Protein AF-A0A1E5W0R0-F1 (afdb_monomer_lite)

InterPro domains:
  IPR001563 Peptidase S10, serine carboxypeptidase [PF00450] (1-96)
  IPR029058 Alpha/Beta hydrolase fold [SSF53474] (1-99)
  IPR033124 Serine carboxypeptidases, histidine active site [PS00560] (66-83)

Sequence (133 aa):
MLPIYKELIGAGLKVCVFCGDTDTVVPVTSTRRSLAALGLPLKTSWYPWYMVPTEVGGWSMEYEGLTFVTVRGAGHAVPLHRPAQALVVFQQFLKGEPMAHEASSFAFATLDRLAHVENASVILLPSEKGPSY

Radius of gyration: 19.11 Å; chains: 1; bounding box: 55×44×38 Å

Secondary structure (DSSP, 8-state):
-HHHHHHHHHTT--EEEEEETT-SSS-HHHHHHHHHTT-PPEEEEEEEEEEETTEEEEEEEEETTEEEEEETT--SSHHHH-HHHHHHHHHHHHHTPPPPSS--HHHHHHHHHHHTTS-----------PPP-

Organism: NCBI:txid888268

Structure (mmCIF, N/CA/C/O backbone):
data_AF-A0A1E5W0R0-F1
#
_entry.id   AF-A0A1E5W0R0-F1
#
loop_
_atom_site.group_PDB
_atom_site.id
_atom_site.type_symbol
_atom_site.label_atom_id
_atom_site.label_alt_id
_atom_site.label_comp_id
_atom_site.label_asym_id
_atom_site.label_entity_id
_atom_site.label_seq_id
_atom_site.pdbx_PDB_ins_code
_atom_site.Cartn_x
_atom_site.Cartn_y
_atom_site.Cartn_z
_atom_site.occupancy
_atom_site.B_iso_or_equiv
_atom_site.auth_seq_id
_atom_site.auth_comp_id
_atom_site.auth_asym_id
_atom_site.auth_atom_id
_atom_site.pdbx_PDB_model_num
ATOM 1 N N . MET A 1 1 ? -18.001 -9.754 -0.622 1.00 83.38 1 MET A N 1
ATOM 2 C CA . MET A 1 1 ? -16.633 -9.346 -0.224 1.00 83.38 1 MET A CA 1
ATOM 3 C C . MET A 1 1 ? -16.605 -8.096 0.648 1.00 83.38 1 MET A C 1
ATOM 5 O O . MET A 1 1 ? -16.118 -8.204 1.759 1.00 83.38 1 MET A O 1
ATOM 9 N N . LEU A 1 2 ? -17.153 -6.943 0.233 1.00 94.06 2 LEU A N 1
ATOM 10 C CA . LEU A 1 2 ? -17.106 -5.708 1.047 1.00 94.06 2 LEU A CA 1
ATOM 11 C C . LEU A 1 2 ? -17.653 -5.831 2.493 1.00 94.06 2 LEU A C 1
ATOM 13 O O . LEU A 1 2 ? -17.040 -5.248 3.383 1.00 94.06 2 LEU A O 1
ATOM 17 N N . PRO A 1 3 ? -18.731 -6.594 2.779 1.00 96.50 3 PRO A N 1
ATOM 18 C CA . PRO A 1 3 ? -19.184 -6.790 4.161 1.00 96.50 3 PRO A CA 1
ATOM 19 C C . PRO A 1 3 ? -18.133 -7.445 5.068 1.00 96.50 3 PRO A C 1
ATOM 21 O O . PRO A 1 3 ? -17.992 -7.042 6.214 1.00 96.50 3 PRO A O 1
ATOM 24 N N . ILE A 1 4 ? -17.336 -8.377 4.532 1.00 97.69 4 ILE A N 1
ATOM 25 C CA . ILE A 1 4 ? -16.269 -9.061 5.278 1.00 97.69 4 ILE A CA 1
ATOM 26 C C . ILE A 1 4 ? -15.174 -8.062 5.663 1.00 97.69 4 ILE A C 1
ATOM 28 O O . ILE A 1 4 ? -14.701 -8.072 6.790 1.00 97.69 4 ILE A O 1
ATOM 32 N N . TYR A 1 5 ? -14.810 -7.134 4.770 1.00 97.06 5 TYR A N 1
ATOM 33 C CA . TYR A 1 5 ? -13.866 -6.064 5.113 1.00 97.06 5 TYR A CA 1
ATOM 34 C C . TYR A 1 5 ? -14.364 -5.224 6.292 1.00 97.06 5 TYR A C 1
ATOM 36 O O . TYR A 1 5 ? -13.580 -4.914 7.181 1.00 97.06 5 TYR A O 1
ATOM 44 N N . LYS A 1 6 ? -15.660 -4.885 6.329 1.00 95.88 6 LYS A N 1
ATOM 45 C CA . LYS A 1 6 ? -16.241 -4.128 7.448 1.00 95.88 6 LYS A CA 1
ATOM 46 C C . LYS A 1 6 ? -16.181 -4.907 8.761 1.00 95.88 6 LYS A C 1
ATOM 48 O O . LYS A 1 6 ? -15.882 -4.311 9.788 1.00 95.88 6 LYS A O 1
ATOM 53 N N . GLU A 1 7 ? -16.426 -6.213 8.721 1.00 97.31 7 GLU A N 1
ATOM 54 C CA . GLU A 1 7 ? -16.319 -7.088 9.892 1.00 97.31 7 GLU A CA 1
ATOM 55 C C . GLU A 1 7 ? -14.876 -7.168 10.411 1.00 97.31 7 GLU A C 1
ATOM 57 O O . GLU A 1 7 ? -14.639 -6.925 11.591 1.00 97.31 7 GLU A O 1
ATOM 62 N N . LEU A 1 8 ? -13.901 -7.418 9.529 1.00 97.31 8 LEU A N 1
ATOM 63 C CA . LEU A 1 8 ? -12.486 -7.514 9.907 1.00 97.31 8 LEU A CA 1
ATOM 64 C C . LEU A 1 8 ? -11.952 -6.187 10.468 1.00 97.31 8 LEU A C 1
ATOM 66 O O . LEU A 1 8 ? -11.263 -6.181 11.487 1.00 97.31 8 LEU A O 1
ATOM 70 N N . ILE A 1 9 ? -12.308 -5.063 9.837 1.00 96.50 9 ILE A N 1
ATOM 71 C CA . ILE A 1 9 ? -11.948 -3.722 10.317 1.00 96.50 9 ILE A CA 1
ATOM 72 C C . ILE A 1 9 ? -12.626 -3.436 11.665 1.00 96.50 9 ILE A C 1
ATOM 74 O O . ILE A 1 9 ? -11.976 -2.944 12.584 1.00 96.50 9 ILE A O 1
ATOM 78 N N . GLY A 1 10 ? -13.908 -3.789 11.817 1.00 96.69 10 GLY A N 1
ATOM 79 C CA . GLY A 1 10 ? -14.650 -3.639 13.073 1.00 96.69 10 GLY A CA 1
ATOM 80 C C . GLY A 1 10 ? -14.096 -4.493 14.218 1.00 96.69 10 GLY A C 1
ATOM 81 O O . GLY A 1 10 ? -14.160 -4.079 15.372 1.00 96.69 10 GLY A O 1
ATOM 82 N N . ALA A 1 11 ? -13.488 -5.639 13.904 1.00 97.50 11 ALA A N 1
ATOM 83 C CA . ALA A 1 11 ? -12.771 -6.485 14.858 1.00 97.50 11 ALA A CA 1
ATOM 84 C C . ALA A 1 11 ? -11.366 -5.955 15.221 1.00 97.50 11 ALA A C 1
ATOM 86 O O . ALA A 1 11 ? -10.656 -6.589 16.001 1.00 97.50 11 ALA A O 1
ATOM 87 N N . GLY A 1 12 ? -10.941 -4.818 14.659 1.00 95.56 12 GLY A N 1
ATOM 88 C CA . GLY A 1 12 ? -9.630 -4.219 14.916 1.00 95.56 12 GLY A CA 1
ATOM 89 C C . GLY A 1 12 ? -8.470 -4.915 14.197 1.00 95.56 12 GLY A C 1
ATOM 90 O O . GLY A 1 12 ? -7.311 -4.707 14.561 1.00 95.56 12 GLY A O 1
ATOM 91 N N . LEU A 1 13 ? -8.746 -5.745 13.184 1.00 96.38 13 LEU A N 1
ATOM 92 C CA . LEU A 1 13 ? -7.695 -6.381 12.393 1.00 96.38 13 LEU A CA 1
ATOM 93 C C . LEU A 1 13 ? -7.077 -5.379 11.417 1.00 96.38 13 LEU A C 1
ATOM 95 O O . LEU A 1 13 ? -7.770 -4.617 10.745 1.00 96.38 13 LEU A O 1
ATOM 99 N N . LYS A 1 14 ? -5.748 -5.429 11.293 1.00 94.38 14 LYS A N 1
ATOM 100 C CA . LYS A 1 14 ? -5.012 -4.622 10.316 1.00 94.38 14 LYS A CA 1
ATOM 101 C C . LYS A 1 14 ? -5.275 -5.147 8.908 1.00 94.38 14 LYS A C 1
ATOM 103 O O . LYS A 1 14 ? -4.886 -6.271 8.587 1.00 94.38 14 LYS A O 1
ATOM 108 N N . VAL A 1 15 ? -5.871 -4.317 8.055 1.00 97.19 15 VAL A N 1
ATOM 109 C CA . VAL A 1 15 ? -6.110 -4.641 6.644 1.00 97.19 15 VAL A CA 1
ATOM 110 C C . VAL A 1 15 ? -5.218 -3.781 5.752 1.00 97.19 15 VAL A C 1
ATOM 112 O O . VAL A 1 15 ? -5.282 -2.555 5.781 1.00 97.19 15 VAL A O 1
ATOM 115 N N . CYS A 1 16 ? -4.407 -4.434 4.922 1.00 97.31 16 CYS A N 1
ATOM 116 C CA . CYS A 1 16 ? -3.633 -3.785 3.869 1.00 97.31 16 CYS A CA 1
ATOM 117 C C . CYS A 1 16 ? -4.057 -4.347 2.514 1.00 97.31 16 CYS A C 1
ATOM 119 O O . CYS A 1 16 ? -4.085 -5.563 2.314 1.00 97.31 16 CYS A O 1
ATOM 121 N N . VAL A 1 17 ? -4.398 -3.456 1.589 1.00 97.88 17 VAL A N 1
ATOM 122 C CA . VAL A 1 17 ? -4.664 -3.795 0.192 1.00 97.88 17 VAL A CA 1
ATOM 123 C C . VAL A 1 17 ? -3.553 -3.177 -0.639 1.00 97.88 17 VAL A C 1
ATOM 125 O O . VAL A 1 17 ? -3.326 -1.973 -0.558 1.00 97.88 17 VAL A O 1
ATOM 128 N N . PHE A 1 18 ? -2.872 -3.978 -1.453 1.00 97.69 18 PHE A N 1
ATOM 129 C CA . PHE A 1 18 ? -1.847 -3.469 -2.356 1.00 97.69 18 PHE A CA 1
ATOM 130 C C . PHE A 1 18 ? -2.036 -3.981 -3.782 1.00 97.69 18 PHE A C 1
ATOM 132 O O . PHE A 1 18 ? -2.596 -5.055 -3.993 1.00 97.69 18 PHE A O 1
ATOM 139 N N . CYS A 1 19 ? -1.591 -3.201 -4.766 1.00 97.56 19 CYS A N 1
ATOM 140 C CA . CYS A 1 19 ? -1.627 -3.594 -6.175 1.00 97.56 19 CYS A CA 1
ATOM 141 C C . CYS A 1 19 ? -0.474 -2.972 -6.970 1.00 97.56 19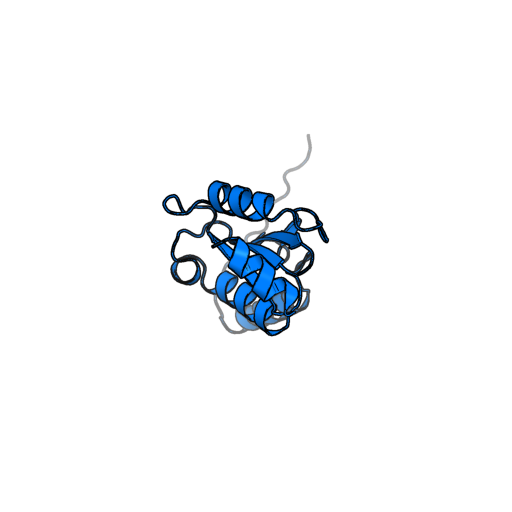 CYS A C 1
ATOM 143 O O . CYS A 1 19 ? 0.097 -1.950 -6.582 1.00 97.56 19 CYS A O 1
ATOM 145 N N . GLY A 1 20 ? -0.125 -3.612 -8.082 1.00 98.19 20 GLY A N 1
ATOM 146 C CA . GLY A 1 20 ? 0.796 -3.057 -9.063 1.00 98.19 20 GLY A CA 1
ATOM 147 C C . GLY A 1 20 ? 0.073 -2.102 -10.012 1.00 98.19 20 GLY A C 1
ATOM 148 O O . GLY A 1 20 ? -1.043 -2.389 -10.446 1.00 98.19 20 GLY A O 1
ATOM 149 N N . ASP A 1 21 ? 0.677 -0.955 -10.321 1.00 97.31 21 ASP A N 1
ATOM 150 C CA . ASP A 1 21 ? 0.042 0.079 -11.149 1.00 97.31 21 ASP A CA 1
ATOM 151 C C . ASP A 1 21 ? 0.038 -0.202 -12.661 1.00 97.31 21 ASP A C 1
ATOM 153 O O . ASP A 1 21 ? -0.711 0.451 -13.390 1.00 97.31 21 ASP A O 1
ATOM 157 N N . THR A 1 22 ? 0.801 -1.193 -13.127 1.00 97.75 22 THR A N 1
ATOM 158 C CA . THR A 1 22 ? 0.796 -1.650 -14.526 1.00 97.75 22 THR A CA 1
ATOM 159 C C . THR A 1 22 ? -0.016 -2.929 -14.736 1.00 97.75 22 THR A C 1
ATOM 161 O O . THR A 1 22 ? -0.040 -3.467 -15.844 1.00 97.75 22 THR A O 1
ATOM 164 N N . ASP A 1 23 ? -0.702 -3.426 -13.699 1.00 97.38 23 ASP A N 1
ATOM 165 C CA . ASP A 1 23 ? -1.635 -4.542 -13.843 1.00 97.38 23 ASP A CA 1
ATOM 166 C C . ASP A 1 23 ? -2.895 -4.122 -14.612 1.00 97.38 23 ASP A C 1
ATOM 168 O O . ASP A 1 23 ? -3.548 -3.128 -14.292 1.00 97.38 23 ASP A O 1
ATOM 172 N N . THR A 1 24 ? -3.260 -4.922 -15.609 1.00 96.38 24 THR A N 1
ATOM 173 C CA . THR A 1 24 ? -4.463 -4.734 -16.428 1.00 96.38 24 THR A CA 1
ATOM 174 C C . THR A 1 24 ? -5.575 -5.723 -16.089 1.00 96.38 24 THR A C 1
ATOM 176 O O . THR A 1 24 ? -6.723 -5.475 -16.456 1.00 96.38 24 THR A O 1
ATOM 179 N N . VAL A 1 25 ? -5.275 -6.811 -15.368 1.00 97.75 25 VAL A N 1
ATOM 180 C CA . VAL A 1 25 ? -6.266 -7.828 -14.981 1.00 97.75 25 VAL A CA 1
ATOM 181 C C . VAL A 1 25 ? -7.078 -7.343 -13.782 1.00 97.75 25 VAL A C 1
ATOM 183 O O . VAL A 1 25 ? -8.308 -7.390 -13.813 1.00 97.75 25 VAL A O 1
ATOM 186 N N . VAL A 1 26 ? -6.404 -6.836 -12.743 1.00 96.94 26 VAL A N 1
ATOM 187 C CA . VAL A 1 26 ? -7.036 -6.226 -11.562 1.00 96.94 26 VAL A CA 1
ATOM 188 C C . VAL A 1 26 ? -6.429 -4.835 -11.320 1.00 96.94 26 VAL A C 1
ATOM 190 O O . VAL A 1 26 ? -5.615 -4.644 -10.415 1.00 96.94 26 VAL A O 1
ATOM 193 N N . PRO A 1 27 ? -6.799 -3.834 -12.139 1.00 97.25 27 PRO A N 1
ATOM 194 C CA . PRO A 1 27 ? -6.139 -2.535 -12.134 1.00 97.25 27 PRO A CA 1
ATOM 195 C C . PRO A 1 27 ? -6.411 -1.715 -10.864 1.00 97.25 27 PRO A C 1
ATOM 197 O O . PRO A 1 27 ? -7.426 -1.858 -10.171 1.00 97.25 27 PRO A O 1
ATOM 200 N N . VAL A 1 28 ? -5.535 -0.736 -10.616 1.00 97.56 28 VAL A N 1
ATOM 201 C CA . VAL A 1 28 ? -5.647 0.242 -9.513 1.00 97.56 28 VAL A CA 1
ATOM 202 C C . VAL A 1 28 ? -7.028 0.901 -9.474 1.00 97.56 28 VAL A C 1
ATOM 204 O O . VAL A 1 28 ? -7.595 1.114 -8.402 1.00 97.56 28 VAL A O 1
ATOM 207 N N . THR A 1 29 ? -7.598 1.219 -10.636 1.00 97.12 29 THR A N 1
ATOM 208 C CA . THR A 1 29 ? -8.897 1.893 -10.757 1.00 97.12 29 THR A CA 1
ATOM 209 C C . THR A 1 29 ? -10.046 1.056 -10.193 1.00 97.12 29 THR A C 1
ATOM 211 O O . THR A 1 29 ? -10.870 1.592 -9.446 1.00 97.12 29 THR A O 1
ATOM 214 N N . SER A 1 30 ? -10.089 -0.253 -10.476 1.00 97.19 30 SER A N 1
ATOM 215 C CA . SER A 1 30 ? -11.122 -1.145 -9.929 1.00 97.19 30 SER A CA 1
ATOM 216 C C . SER A 1 30 ? -10.991 -1.307 -8.418 1.00 97.19 30 SER A C 1
ATOM 218 O O . SER A 1 30 ? -11.996 -1.261 -7.699 1.00 97.19 30 SER A O 1
ATOM 220 N N . THR A 1 31 ? -9.759 -1.416 -7.921 1.00 97.00 31 THR A N 1
ATOM 221 C CA . THR A 1 31 ? -9.487 -1.539 -6.486 1.00 97.00 31 THR A CA 1
ATOM 222 C C . THR A 1 31 ? -9.888 -0.264 -5.750 1.00 97.00 31 THR A C 1
ATOM 224 O O . THR A 1 31 ? -10.657 -0.327 -4.792 1.00 97.00 31 THR A O 1
ATOM 227 N N . ARG A 1 32 ? -9.492 0.915 -6.251 1.00 96.56 32 ARG A N 1
ATOM 228 C CA . ARG A 1 32 ? -9.884 2.215 -5.675 1.00 96.56 32 ARG A CA 1
ATOM 229 C C . ARG A 1 32 ? -11.396 2.410 -5.642 1.00 96.56 32 ARG A C 1
ATOM 231 O O . ARG A 1 32 ? -11.916 2.884 -4.637 1.00 96.56 32 ARG A O 1
ATOM 238 N N . ARG A 1 33 ? -12.116 2.019 -6.701 1.00 97.25 33 ARG A N 1
ATOM 239 C CA . ARG A 1 33 ? -13.587 2.097 -6.728 1.00 97.25 33 ARG A CA 1
ATOM 240 C C . ARG A 1 33 ? -14.220 1.190 -5.671 1.00 97.25 33 ARG A C 1
ATOM 242 O O . ARG A 1 33 ? -15.167 1.599 -5.006 1.00 97.25 33 ARG A O 1
ATOM 249 N N . SER A 1 34 ? -13.681 -0.015 -5.500 1.00 97.38 34 SER A N 1
ATOM 250 C CA . SER A 1 34 ? -14.162 -0.980 -4.505 1.00 97.38 34 SER A CA 1
ATOM 251 C C . SER A 1 34 ? -13.921 -0.495 -3.075 1.00 97.38 34 SER A C 1
ATOM 253 O O . SER 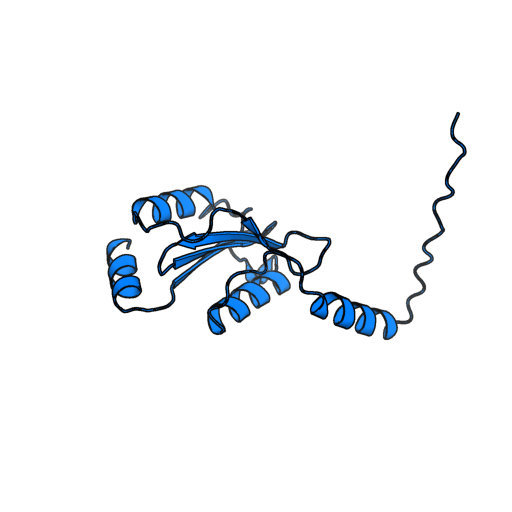A 1 34 ? -14.815 -0.591 -2.237 1.00 97.38 34 SER A O 1
ATOM 255 N N . LEU A 1 35 ? -12.746 0.084 -2.807 1.00 96.75 35 LEU A N 1
ATOM 256 C CA . LEU A 1 35 ? -12.413 0.666 -1.506 1.00 96.75 35 LEU A CA 1
ATOM 257 C C . LEU A 1 35 ? -13.243 1.918 -1.205 1.00 96.75 35 LEU A C 1
ATOM 259 O O . LEU A 1 35 ? -13.747 2.056 -0.095 1.00 96.75 35 LEU A O 1
ATOM 263 N N . ALA A 1 36 ? -13.475 2.786 -2.194 1.00 95.62 36 ALA A N 1
ATOM 264 C CA . ALA A 1 36 ? -14.343 3.952 -2.028 1.00 95.62 36 ALA A CA 1
ATOM 265 C C . ALA A 1 36 ? -15.779 3.554 -1.636 1.00 95.62 36 ALA A C 1
ATOM 267 O O . ALA A 1 36 ? -16.401 4.214 -0.806 1.00 95.62 36 ALA A O 1
ATOM 268 N N . ALA A 1 37 ? -16.286 2.437 -2.168 1.00 97.06 37 ALA A N 1
ATOM 269 C CA . ALA A 1 37 ? -17.608 1.913 -1.827 1.00 97.06 37 ALA A CA 1
ATOM 270 C C . ALA A 1 37 ? -17.724 1.388 -0.379 1.00 97.06 37 ALA A C 1
ATOM 272 O O . ALA A 1 37 ? -18.841 1.191 0.103 1.00 97.06 37 ALA A O 1
ATOM 273 N N . LEU A 1 38 ? -16.611 1.173 0.3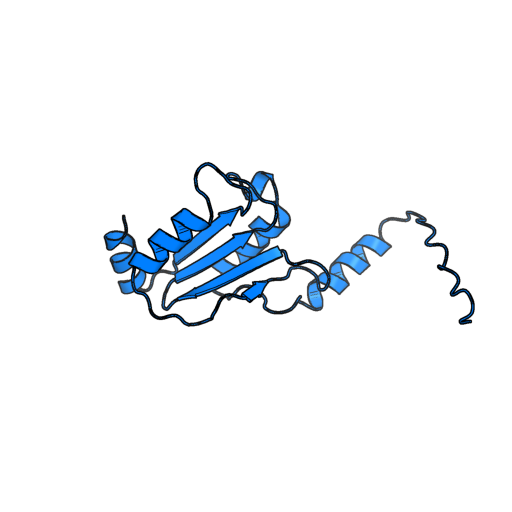39 1.00 95.81 38 LEU A N 1
ATOM 274 C CA . LEU A 1 38 ? -16.658 0.842 1.770 1.00 95.81 38 LEU A CA 1
ATOM 275 C C . LEU A 1 38 ? -17.136 2.025 2.621 1.00 95.81 38 LEU A C 1
ATOM 277 O O . LEU A 1 38 ? -17.719 1.787 3.681 1.00 95.81 38 LEU A O 1
ATOM 281 N N . GLY A 1 39 ? -16.927 3.261 2.150 1.00 95.62 39 GLY A N 1
ATOM 282 C CA . GLY A 1 39 ? -17.305 4.482 2.864 1.00 95.62 39 GLY A CA 1
ATOM 283 C C . GLY A 1 39 ? -16.492 4.722 4.138 1.00 95.62 39 GLY A C 1
ATOM 284 O O . GLY A 1 39 ? -17.019 5.291 5.089 1.00 95.62 39 GLY A O 1
ATOM 285 N N . LEU A 1 40 ? -15.243 4.245 4.187 1.00 96.31 40 LEU A N 1
ATOM 286 C CA . LEU A 1 40 ? -14.367 4.455 5.341 1.00 96.31 40 LEU A CA 1
ATOM 287 C C . LEU A 1 40 ? -13.916 5.926 5.413 1.00 96.31 40 LEU A C 1
ATOM 289 O O . LEU A 1 40 ? -13.614 6.511 4.366 1.00 96.31 40 LEU A O 1
ATOM 293 N N . PRO A 1 41 ? -13.821 6.522 6.616 1.00 97.00 41 PRO A N 1
ATOM 294 C CA . PRO A 1 41 ? -13.236 7.845 6.786 1.00 97.00 41 PRO A CA 1
ATOM 295 C C . PRO A 1 41 ? -11.785 7.871 6.301 1.00 97.00 41 PRO A C 1
ATOM 297 O O . PRO A 1 41 ? -11.009 6.954 6.575 1.00 97.00 41 PRO A O 1
ATOM 300 N N . LEU A 1 42 ? -11.426 8.922 5.566 1.00 96.81 42 LEU A N 1
ATOM 301 C CA . LEU A 1 42 ? -10.064 9.143 5.096 1.00 96.81 42 LEU A CA 1
ATOM 302 C C . LEU A 1 42 ? -9.210 9.679 6.251 1.00 96.81 42 LEU A C 1
ATOM 304 O O . LEU A 1 42 ? -9.536 10.723 6.812 1.00 96.81 42 LEU A O 1
ATOM 308 N N . LYS A 1 43 ? -8.113 8.987 6.560 1.00 96.69 43 LYS A N 1
ATOM 309 C CA . LYS A 1 43 ? -7.137 9.388 7.580 1.00 96.69 43 LYS A CA 1
ATOM 310 C C . LYS A 1 43 ? -5.980 10.174 6.963 1.00 96.69 43 LYS A C 1
ATOM 312 O O . LYS A 1 43 ? -5.671 11.271 7.417 1.00 96.69 43 LYS A O 1
ATOM 317 N N . THR A 1 44 ? -5.398 9.648 5.885 1.00 96.62 44 THR A N 1
ATOM 318 C CA . THR A 1 44 ? -4.300 10.291 5.148 1.00 96.62 44 THR A CA 1
ATOM 319 C C . THR A 1 44 ? -4.632 10.289 3.661 1.00 96.62 44 THR A C 1
ATOM 321 O O . THR A 1 44 ? -4.929 9.240 3.083 1.00 96.62 44 THR A O 1
ATOM 324 N N . SER A 1 45 ? -4.601 11.472 3.039 1.00 96.25 45 SER A N 1
ATOM 325 C CA . SER A 1 45 ? -4.862 11.646 1.605 1.00 96.25 45 SER A CA 1
ATOM 326 C C . SER A 1 45 ? -3.777 10.992 0.746 1.00 96.25 45 SER A C 1
ATOM 328 O O . SER A 1 45 ? -2.739 10.605 1.246 1.00 96.25 45 SER A O 1
ATOM 330 N N . TRP A 1 46 ? -4.023 10.835 -0.554 1.00 96.56 46 TRP A N 1
ATOM 331 C CA . TRP A 1 46 ? -3.100 10.178 -1.487 1.00 96.56 46 TRP A CA 1
ATOM 332 C C . TRP A 1 46 ? -1.701 10.818 -1.480 1.00 96.56 46 TRP A C 1
ATOM 334 O O . TRP A 1 46 ? -1.568 11.983 -1.859 1.00 96.56 46 TRP A O 1
ATOM 344 N N . TYR A 1 47 ? -0.665 10.058 -1.119 1.00 96.62 47 TYR A N 1
ATOM 345 C CA . TYR A 1 47 ? 0.719 10.543 -1.061 1.00 96.62 47 TYR A CA 1
ATOM 346 C C . TYR A 1 47 ? 1.704 9.583 -1.743 1.00 96.62 47 TYR A C 1
ATOM 348 O O . TYR A 1 47 ? 1.464 8.374 -1.764 1.00 96.62 47 TYR A O 1
ATOM 356 N N . PRO A 1 48 ? 2.809 10.089 -2.324 1.00 96.94 48 PRO A N 1
ATOM 357 C CA . PRO A 1 48 ? 3.893 9.241 -2.805 1.00 96.94 48 PRO A CA 1
ATOM 358 C C . PRO A 1 48 ? 4.702 8.691 -1.628 1.00 96.94 48 PRO A C 1
ATOM 360 O O . PRO A 1 48 ? 4.967 9.416 -0.671 1.00 96.94 48 PRO A O 1
ATOM 363 N N . TRP A 1 49 ? 5.133 7.436 -1.720 1.00 96.62 49 TRP A N 1
ATOM 364 C CA . TRP A 1 49 ? 6.042 6.839 -0.745 1.00 96.62 49 TRP A CA 1
ATOM 365 C C . TRP A 1 49 ? 7.389 6.483 -1.369 1.00 96.62 49 TRP A C 1
ATOM 367 O O . TRP A 1 49 ? 7.491 6.222 -2.573 1.00 96.62 49 TRP A O 1
ATOM 377 N N . TYR A 1 50 ? 8.424 6.451 -0.533 1.00 94.50 50 TYR A N 1
ATOM 378 C CA . TYR A 1 50 ? 9.813 6.349 -0.977 1.00 94.50 50 TYR A CA 1
ATOM 379 C C . TYR A 1 50 ? 10.564 5.227 -0.258 1.00 94.50 50 TYR A C 1
ATOM 381 O O . TYR A 1 50 ? 10.378 4.999 0.936 1.00 94.50 50 TYR A O 1
ATOM 389 N N . MET A 1 51 ? 11.449 4.543 -0.988 1.00 87.88 51 MET A N 1
ATOM 390 C CA . MET A 1 51 ? 12.491 3.687 -0.391 1.00 87.88 51 MET A CA 1
ATOM 391 C C . MET A 1 51 ? 13.820 4.432 -0.286 1.00 87.88 51 MET A C 1
ATOM 393 O O . MET A 1 51 ? 14.539 4.296 0.700 1.00 87.88 51 MET A O 1
ATOM 397 N N . VAL A 1 52 ? 14.124 5.222 -1.318 1.00 84.69 52 VAL A N 1
ATOM 398 C CA . VAL A 1 52 ? 15.317 6.060 -1.451 1.00 84.69 52 VAL A CA 1
ATOM 399 C C . VAL A 1 52 ? 14.894 7.475 -1.865 1.00 84.69 52 VAL A C 1
ATOM 401 O O . VAL A 1 52 ? 13.838 7.619 -2.484 1.00 84.69 52 VAL A O 1
ATOM 404 N N . PRO A 1 53 ? 15.676 8.527 -1.543 1.00 80.12 53 PRO A N 1
ATOM 405 C CA . PRO A 1 53 ? 15.245 9.924 -1.724 1.00 80.12 53 PRO A CA 1
ATOM 406 C C . PRO A 1 53 ? 14.899 10.307 -3.162 1.00 80.12 53 PRO A C 1
ATOM 408 O O . PRO A 1 53 ? 14.169 11.262 -3.399 1.00 80.12 53 PRO A O 1
ATOM 411 N N . THR A 1 54 ? 15.438 9.568 -4.123 1.00 83.44 54 THR A N 1
ATOM 412 C CA . THR A 1 54 ? 15.378 9.889 -5.546 1.00 83.44 54 THR A CA 1
ATOM 413 C C . THR A 1 54 ? 14.292 9.127 -6.302 1.00 83.44 54 THR A C 1
ATOM 415 O O . THR A 1 54 ? 14.004 9.484 -7.444 1.00 83.44 54 THR A O 1
ATOM 418 N N . GLU A 1 55 ? 13.668 8.101 -5.706 1.00 88.62 55 GLU A N 1
ATOM 419 C CA . GLU A 1 55 ? 12.716 7.234 -6.410 1.00 88.62 55 GLU A CA 1
ATOM 420 C C . GLU A 1 55 ? 11.420 7.013 -5.619 1.00 88.62 55 GLU A C 1
ATOM 422 O O . GLU A 1 55 ? 11.409 6.478 -4.508 1.00 88.62 55 GLU A O 1
ATOM 427 N N . VAL A 1 56 ? 10.302 7.376 -6.255 1.00 95.44 56 VAL A N 1
ATOM 428 C CA . VAL A 1 56 ? 8.947 7.058 -5.790 1.00 95.44 56 VAL A CA 1
ATOM 429 C C . VAL A 1 56 ? 8.704 5.558 -5.962 1.00 95.44 56 VAL A C 1
ATOM 431 O O . VAL A 1 56 ? 8.613 5.075 -7.094 1.00 95.44 56 VAL A O 1
ATOM 434 N N . GLY A 1 57 ? 8.542 4.837 -4.852 1.00 94.94 57 GLY A N 1
ATOM 435 C CA . GLY A 1 57 ? 8.200 3.410 -4.851 1.00 94.94 57 GLY A CA 1
ATOM 436 C C . GLY A 1 57 ? 6.741 3.146 -5.234 1.00 94.94 57 GLY A C 1
ATOM 437 O O . GLY A 1 57 ? 6.407 2.069 -5.731 1.00 94.94 57 GLY A O 1
ATOM 438 N N . GLY A 1 58 ? 5.880 4.147 -5.056 1.00 97.31 58 GLY A N 1
ATOM 439 C CA . GLY A 1 58 ? 4.478 4.149 -5.450 1.00 97.31 58 GLY A CA 1
ATOM 440 C C . GLY A 1 58 ? 3.689 5.178 -4.652 1.00 97.31 58 GLY A C 1
ATOM 441 O O . GLY A 1 58 ? 4.249 6.166 -4.181 1.00 97.31 58 GLY A O 1
ATOM 442 N N . TRP A 1 59 ? 2.392 4.940 -4.483 1.00 97.75 59 TRP A N 1
ATOM 443 C CA . TRP A 1 59 ? 1.511 5.816 -3.712 1.00 97.75 59 TRP A CA 1
ATOM 444 C C . TRP A 1 59 ? 0.739 5.055 -2.650 1.00 97.75 59 TRP A C 1
ATOM 446 O O . TRP A 1 59 ? 0.442 3.873 -2.819 1.00 97.75 59 TRP A O 1
ATOM 456 N N . SER A 1 60 ? 0.407 5.746 -1.570 1.00 98.00 60 SER A N 1
ATOM 457 C CA . SER A 1 60 ? -0.323 5.215 -0.430 1.00 98.00 60 SER A CA 1
ATOM 458 C C . SER A 1 60 ? -1.482 6.142 -0.066 1.00 98.00 60 SER A C 1
ATOM 460 O O . SER A 1 60 ? -1.461 7.344 -0.342 1.00 98.00 60 SER A O 1
ATOM 462 N N . MET A 1 61 ? -2.521 5.568 0.526 1.00 97.12 61 MET A N 1
ATOM 463 C CA . MET A 1 61 ? -3.636 6.278 1.142 1.00 97.12 61 MET A CA 1
ATOM 464 C C . MET A 1 61 ? -4.142 5.466 2.320 1.00 97.12 61 MET A C 1
ATOM 466 O O . MET A 1 61 ? -4.225 4.238 2.261 1.00 97.12 61 MET A O 1
ATOM 470 N N . GLU A 1 62 ? -4.509 6.166 3.384 1.00 97.50 62 GLU A N 1
ATOM 471 C CA . GLU A 1 62 ? -4.939 5.537 4.624 1.00 97.50 62 GLU A CA 1
ATOM 472 C C . GLU A 1 62 ? -6.367 5.941 4.940 1.00 97.50 62 GLU A C 1
ATOM 474 O O . GLU A 1 62 ? -6.721 7.121 4.959 1.00 97.50 62 GLU A O 1
ATOM 479 N N . TYR A 1 63 ? -7.172 4.931 5.220 1.00 97.25 63 TYR A N 1
ATOM 480 C CA . TYR A 1 63 ? -8.487 5.051 5.809 1.00 97.25 63 TYR A CA 1
ATOM 481 C C . TYR A 1 63 ? -8.422 4.603 7.268 1.00 97.25 63 TYR A C 1
ATOM 483 O O . TYR A 1 63 ? -7.482 3.919 7.684 1.00 97.25 63 TYR A O 1
ATOM 491 N N . GLU A 1 64 ? -9.450 4.923 8.042 1.00 95.75 64 GLU A N 1
ATOM 492 C CA . GLU A 1 64 ? -9.616 4.331 9.369 1.00 95.75 64 GLU A CA 1
ATOM 493 C C . GLU A 1 64 ? -9.745 2.799 9.254 1.00 95.75 64 GLU A C 1
ATOM 495 O O . GLU A 1 64 ? -10.720 2.276 8.711 1.00 95.75 64 GLU A O 1
ATOM 500 N N . GLY A 1 65 ? -8.718 2.081 9.726 1.00 94.94 65 GLY A N 1
ATOM 501 C CA . GLY A 1 65 ? -8.646 0.615 9.738 1.00 94.94 65 GLY A CA 1
ATOM 502 C C . GLY A 1 65 ? -8.177 -0.065 8.443 1.00 94.94 65 GLY A C 1
ATOM 503 O O . GLY A 1 65 ? -8.060 -1.292 8.422 1.00 94.94 65 GLY A O 1
ATOM 504 N 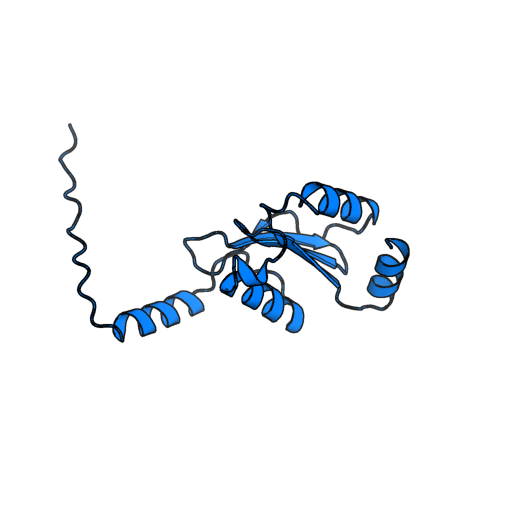N . LEU A 1 66 ? -7.875 0.683 7.374 1.00 97.38 66 LEU A N 1
ATOM 505 C CA . LEU A 1 66 ? -7.401 0.113 6.107 1.00 97.38 66 LEU A CA 1
ATOM 506 C C . LEU A 1 66 ? -6.339 0.988 5.439 1.00 97.38 66 LEU A C 1
ATOM 508 O O . LEU A 1 66 ? -6.555 2.175 5.206 1.00 97.38 66 LEU A O 1
ATOM 512 N N . THR A 1 67 ? -5.236 0.372 5.022 1.00 97.88 67 THR A N 1
ATOM 513 C CA . THR A 1 67 ? -4.202 1.026 4.207 1.00 97.88 67 THR A CA 1
ATOM 514 C C . THR A 1 67 ? -4.261 0.511 2.774 1.00 97.88 67 THR A C 1
ATOM 516 O O . THR A 1 67 ? -4.342 -0.697 2.540 1.00 97.88 67 THR A O 1
ATOM 519 N N . PHE A 1 68 ? -4.221 1.426 1.808 1.00 98.25 68 PHE A N 1
ATOM 520 C CA . PHE A 1 68 ? -4.145 1.107 0.389 1.00 98.25 68 PHE A CA 1
ATOM 521 C C . PHE A 1 68 ? -2.805 1.552 -0.189 1.00 98.25 68 PHE A C 1
ATOM 523 O O . PHE A 1 68 ? -2.452 2.724 -0.082 1.00 98.25 68 PHE A O 1
ATOM 530 N N . VAL A 1 69 ? -2.085 0.632 -0.833 1.00 98.44 69 VAL A N 1
ATOM 531 C CA . VAL A 1 69 ? -0.756 0.885 -1.402 1.00 98.44 69 VAL A CA 1
ATOM 532 C C . VAL A 1 69 ? -0.714 0.498 -2.879 1.00 98.44 69 VAL A C 1
ATOM 534 O O . VAL A 1 69 ? -1.222 -0.535 -3.306 1.00 98.44 69 VAL A O 1
ATOM 537 N N . THR A 1 70 ? -0.059 1.318 -3.682 1.00 98.38 70 THR A N 1
ATOM 538 C CA . THR A 1 70 ? 0.328 0.983 -5.053 1.00 98.38 70 THR A CA 1
ATOM 539 C C . THR A 1 70 ? 1.834 0.848 -5.135 1.00 98.38 70 THR A C 1
ATOM 541 O O . THR A 1 70 ? 2.562 1.557 -4.435 1.00 98.38 70 THR A O 1
ATOM 544 N N . VAL A 1 71 ? 2.293 -0.058 -5.993 1.00 98.25 71 VAL A N 1
ATOM 545 C CA . VAL A 1 71 ? 3.711 -0.228 -6.306 1.00 98.25 71 VAL A CA 1
ATOM 546 C C . VAL A 1 71 ? 3.943 0.193 -7.747 1.00 98.25 71 VAL A C 1
ATOM 548 O O . VAL A 1 71 ? 3.355 -0.378 -8.669 1.00 98.25 71 VAL A O 1
ATOM 551 N N . ARG A 1 72 ? 4.795 1.205 -7.921 1.00 97.69 72 ARG A N 1
ATOM 552 C CA . ARG A 1 72 ? 5.085 1.810 -9.216 1.00 97.69 72 ARG A CA 1
ATOM 553 C C . ARG A 1 72 ? 5.859 0.852 -10.114 1.00 97.69 72 ARG A C 1
ATOM 555 O O . ARG A 1 72 ? 6.900 0.323 -9.725 1.00 97.69 72 ARG A O 1
ATOM 562 N N . GLY A 1 73 ? 5.391 0.684 -11.344 1.00 96.69 73 GLY A N 1
ATOM 563 C CA . GLY A 1 73 ? 6.005 -0.170 -12.355 1.00 96.69 73 GLY A CA 1
ATOM 564 C C . GLY A 1 73 ? 5.908 -1.663 -12.041 1.00 96.69 73 GLY A C 1
ATOM 565 O O . GLY A 1 73 ? 6.796 -2.410 -12.454 1.00 96.69 73 GLY A O 1
ATOM 566 N N . ALA A 1 74 ? 4.892 -2.088 -11.287 1.00 97.88 74 ALA A N 1
ATOM 567 C CA . ALA A 1 74 ? 4.622 -3.495 -11.003 1.00 97.88 74 ALA A CA 1
ATOM 568 C C . ALA A 1 74 ? 3.315 -3.946 -11.668 1.00 97.88 74 ALA A C 1
ATOM 570 O O . ALA A 1 74 ? 2.318 -3.234 -11.611 1.00 97.88 74 ALA A O 1
ATOM 571 N N . GLY A 1 75 ? 3.312 -5.146 -12.254 1.00 97.06 75 GLY A N 1
ATOM 572 C CA . GLY A 1 75 ? 2.095 -5.804 -12.745 1.00 97.06 75 GLY A CA 1
ATOM 573 C C . GLY A 1 75 ? 1.383 -6.624 -11.660 1.00 97.06 75 GLY A C 1
ATOM 574 O O . GLY A 1 75 ? 1.633 -6.438 -10.470 1.00 97.06 75 GLY A O 1
ATOM 575 N N . HIS A 1 76 ? 0.555 -7.593 -12.073 1.00 97.12 76 HIS A N 1
ATOM 576 C CA . HIS A 1 76 ? -0.265 -8.422 -11.171 1.00 97.12 76 HIS A CA 1
ATOM 577 C C . HIS A 1 76 ? 0.557 -9.116 -10.069 1.00 97.12 76 HIS A C 1
ATOM 579 O O . HIS A 1 76 ? 0.244 -9.044 -8.882 1.00 97.12 76 HIS A O 1
ATOM 585 N N . ALA A 1 77 ? 1.674 -9.740 -10.453 1.00 97.25 77 ALA A N 1
ATOM 586 C CA . ALA A 1 77 ? 2.617 -10.355 -9.527 1.00 97.25 77 ALA A CA 1
ATOM 587 C C . ALA A 1 77 ? 3.633 -9.317 -9.016 1.00 97.25 77 ALA A C 1
ATOM 589 O O . ALA A 1 77 ? 4.772 -9.263 -9.479 1.00 97.25 77 ALA A O 1
ATOM 590 N N . VAL A 1 78 ? 3.226 -8.464 -8.072 1.00 97.94 78 VAL A N 1
ATOM 591 C CA . VAL A 1 78 ? 4.083 -7.385 -7.538 1.00 97.94 78 VAL A CA 1
ATOM 592 C C . VAL A 1 78 ? 5.447 -7.886 -7.025 1.00 97.94 78 VAL A C 1
ATOM 594 O O . VAL A 1 78 ? 6.453 -7.308 -7.440 1.00 97.94 78 VAL A O 1
ATOM 597 N N . PRO A 1 79 ? 5.546 -8.968 -6.218 1.00 97.69 79 PRO A N 1
ATOM 598 C CA . PRO A 1 79 ? 6.842 -9.455 -5.734 1.00 97.69 79 PRO A CA 1
ATOM 599 C C . PRO A 1 79 ? 7.770 -9.977 -6.838 1.00 97.69 79 PRO A C 1
ATOM 601 O O . PRO A 1 79 ? 8.978 -10.003 -6.639 1.00 97.69 79 PRO A O 1
ATOM 604 N N . LEU A 1 80 ? 7.225 -10.369 -7.997 1.00 97.75 80 LEU A N 1
ATOM 605 C CA . LEU A 1 80 ? 8.017 -10.791 -9.153 1.00 97.75 80 LEU A CA 1
ATOM 606 C C . LEU A 1 80 ? 8.628 -9.585 -9.878 1.00 97.75 80 LEU A C 1
ATOM 608 O O . LEU A 1 80 ? 9.802 -9.605 -10.227 1.00 97.75 80 LEU A O 1
ATOM 612 N N . HIS A 1 81 ? 7.837 -8.533 -10.104 1.00 96.62 81 HIS A N 1
ATOM 613 C CA . HIS A 1 81 ? 8.276 -7.366 -10.878 1.00 96.62 81 HIS A CA 1
ATOM 614 C C . HIS A 1 81 ? 9.092 -6.360 -10.056 1.00 96.62 81 HIS A C 1
ATOM 616 O O . HIS A 1 81 ? 9.987 -5.705 -10.584 1.00 96.62 81 HIS A O 1
ATOM 622 N N . ARG A 1 82 ? 8.755 -6.197 -8.772 1.00 97.06 82 ARG A N 1
ATOM 623 C CA . ARG A 1 82 ? 9.329 -5.193 -7.864 1.00 97.06 82 ARG A CA 1
ATOM 624 C C . ARG A 1 82 ? 9.595 -5.819 -6.482 1.00 97.06 82 ARG A C 1
ATOM 626 O O . ARG A 1 82 ? 8.921 -5.471 -5.510 1.00 97.06 82 ARG A O 1
ATOM 633 N N . PRO A 1 83 ? 10.548 -6.766 -6.369 1.00 97.19 83 PRO A N 1
ATOM 634 C CA . PRO A 1 83 ? 10.764 -7.546 -5.145 1.00 97.19 83 PRO A CA 1
ATOM 635 C C . PRO A 1 83 ? 11.165 -6.685 -3.941 1.00 97.19 83 PRO A C 1
ATOM 637 O O . PRO A 1 83 ? 10.666 -6.896 -2.836 1.00 97.19 83 PRO A O 1
ATOM 640 N N . ALA A 1 84 ? 12.020 -5.680 -4.147 1.00 95.75 84 ALA A N 1
ATOM 641 C CA . ALA A 1 84 ? 12.483 -4.800 -3.075 1.00 95.75 84 ALA A CA 1
ATOM 642 C C . ALA A 1 84 ? 11.336 -3.939 -2.511 1.00 95.75 84 ALA A C 1
ATOM 644 O O . ALA A 1 84 ? 11.150 -3.858 -1.298 1.00 95.75 84 ALA A O 1
ATOM 645 N N . GLN A 1 85 ? 10.511 -3.366 -3.391 1.00 96.06 85 GLN A N 1
ATOM 646 C CA . GLN A 1 85 ? 9.317 -2.602 -3.029 1.00 96.06 85 GLN A CA 1
ATOM 647 C C . GLN A 1 85 ? 8.288 -3.484 -2.311 1.00 96.06 85 GLN A C 1
ATOM 649 O O . GLN A 1 85 ? 7.738 -3.080 -1.287 1.00 96.06 85 GLN A O 1
ATOM 654 N N . ALA A 1 86 ? 8.054 -4.700 -2.814 1.00 97.38 86 ALA A N 1
ATOM 655 C CA . ALA A 1 86 ? 7.133 -5.651 -2.199 1.00 97.38 86 ALA A CA 1
ATOM 656 C C . ALA A 1 86 ? 7.557 -6.018 -0.768 1.00 97.38 86 ALA A C 1
ATOM 658 O O . ALA A 1 86 ? 6.714 -6.075 0.129 1.00 97.38 86 ALA A O 1
ATOM 659 N N . LEU A 1 87 ? 8.862 -6.210 -0.539 1.00 97.00 87 LEU A N 1
ATOM 660 C CA . LEU A 1 87 ? 9.400 -6.479 0.792 1.00 97.00 87 LEU A CA 1
ATOM 661 C C . LEU A 1 87 ? 9.162 -5.306 1.750 1.00 97.00 87 LEU A C 1
ATOM 663 O O . LEU A 1 87 ? 8.773 -5.538 2.892 1.00 97.00 87 LEU A O 1
ATOM 667 N N . VAL A 1 88 ? 9.336 -4.062 1.294 1.00 96.25 88 VAL A N 1
ATOM 668 C CA . VAL A 1 88 ? 9.051 -2.877 2.121 1.00 96.25 88 VAL A CA 1
ATOM 669 C C . VAL A 1 88 ? 7.573 -2.819 2.499 1.00 96.25 88 VAL A C 1
ATOM 671 O O . VAL A 1 88 ? 7.265 -2.664 3.678 1.00 96.25 88 VAL A O 1
ATOM 674 N N . VAL A 1 89 ? 6.658 -3.015 1.543 1.00 97.19 89 VAL A N 1
ATOM 675 C CA . VAL A 1 89 ? 5.211 -3.052 1.830 1.00 97.19 89 VAL A CA 1
ATOM 676 C C . VAL A 1 89 ? 4.886 -4.132 2.868 1.00 97.19 89 VAL A C 1
ATOM 678 O O . VAL A 1 89 ? 4.147 -3.877 3.820 1.00 97.19 89 VAL A O 1
ATOM 681 N N . PHE A 1 90 ? 5.478 -5.321 2.734 1.00 97.56 90 PHE A N 1
ATOM 682 C CA . PHE A 1 90 ? 5.286 -6.414 3.685 1.00 97.56 90 PHE A CA 1
ATOM 683 C C . PHE A 1 90 ? 5.826 -6.084 5.085 1.00 97.56 90 PHE A C 1
ATOM 685 O O . PHE A 1 90 ? 5.130 -6.285 6.081 1.00 97.56 90 PHE A O 1
ATOM 692 N N . GLN A 1 91 ? 7.037 -5.530 5.179 1.00 96.69 91 GLN A N 1
ATOM 693 C CA . GLN A 1 91 ? 7.636 -5.129 6.453 1.00 96.69 91 GLN A CA 1
ATOM 694 C C . GLN A 1 91 ? 6.811 -4.047 7.158 1.00 96.69 91 GLN A C 1
ATOM 696 O O . GLN A 1 91 ? 6.574 -4.161 8.361 1.00 96.69 91 GLN A O 1
ATOM 701 N N . GLN A 1 92 ? 6.342 -3.034 6.424 1.00 96.00 92 GLN A N 1
ATOM 702 C CA . GLN A 1 92 ? 5.515 -1.968 6.996 1.00 96.00 92 GLN A CA 1
ATOM 703 C C . GLN A 1 92 ? 4.164 -2.496 7.484 1.00 96.00 92 GLN A C 1
ATOM 705 O O . GLN A 1 92 ? 3.736 -2.182 8.596 1.00 96.00 92 GLN A O 1
ATOM 710 N N . PHE A 1 93 ? 3.540 -3.406 6.731 1.00 96.88 93 PHE A N 1
ATOM 711 C CA . PHE A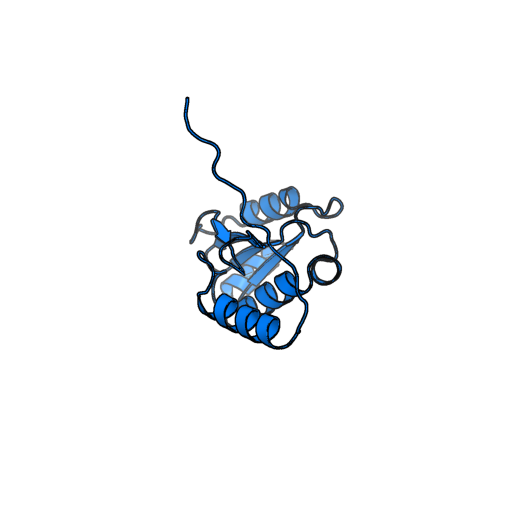 1 93 ? 2.319 -4.083 7.166 1.00 96.88 93 PHE A CA 1
ATOM 712 C C . PHE A 1 93 ? 2.505 -4.850 8.489 1.00 96.88 93 PHE A C 1
ATOM 714 O O . PHE A 1 93 ? 1.691 -4.712 9.415 1.00 96.88 93 PHE A O 1
ATOM 721 N N . LEU A 1 94 ? 3.592 -5.622 8.611 1.00 97.00 94 LEU A N 1
ATOM 722 C CA . LEU A 1 94 ? 3.897 -6.369 9.834 1.00 97.00 94 LEU A CA 1
ATOM 723 C C . LEU A 1 94 ? 4.067 -5.432 11.035 1.00 97.00 94 LEU A C 1
ATOM 725 O O . LEU A 1 94 ? 3.436 -5.661 12.072 1.00 97.00 94 LEU A O 1
ATOM 729 N N . LYS A 1 95 ? 4.822 -4.339 10.870 1.00 96.06 95 LYS A N 1
ATOM 730 C CA . LYS A 1 95 ? 4.998 -3.309 11.908 1.00 96.06 95 LYS A CA 1
ATOM 731 C C . LYS A 1 95 ? 3.710 -2.544 12.219 1.00 96.06 95 LYS A C 1
ATOM 733 O O . LYS A 1 95 ? 3.517 -2.110 13.346 1.00 96.06 95 LYS A O 1
ATOM 738 N N . GLY A 1 96 ? 2.787 -2.452 11.262 1.00 94.38 96 GLY A N 1
ATOM 739 C CA . GLY A 1 96 ? 1.604 -1.596 11.380 1.00 94.38 96 GLY A CA 1
ATOM 740 C C . GLY A 1 96 ? 1.946 -0.113 11.243 1.00 94.38 96 GLY A C 1
ATOM 741 O O . GLY A 1 96 ? 1.262 0.722 11.825 1.00 94.38 96 GLY A O 1
ATOM 742 N N . GLU A 1 97 ? 3.008 0.193 10.504 1.00 94.69 97 GLU A N 1
ATOM 743 C CA . GLU A 1 97 ? 3.472 1.552 10.236 1.00 94.69 97 GLU A CA 1
ATOM 744 C C . GLU A 1 97 ? 3.032 1.988 8.826 1.00 94.69 97 GLU A C 1
ATOM 746 O O . GLU A 1 97 ? 2.897 1.143 7.931 1.00 94.69 97 GLU A O 1
ATOM 751 N N . PRO A 1 98 ? 2.777 3.291 8.608 1.00 94.88 98 PRO A N 1
ATOM 752 C CA . PRO A 1 98 ? 2.457 3.814 7.287 1.00 94.88 98 PRO A CA 1
ATOM 753 C C . PRO A 1 98 ? 3.668 3.743 6.349 1.00 94.88 98 PRO A C 1
ATOM 755 O O . PRO A 1 98 ? 4.820 3.605 6.770 1.00 94.88 98 PRO A O 1
ATOM 758 N N . MET A 1 99 ? 3.412 3.871 5.048 1.00 96.44 99 MET A N 1
ATOM 759 C CA . MET A 1 99 ? 4.495 3.980 4.075 1.00 96.44 99 MET A CA 1
ATOM 760 C C . MET A 1 99 ? 5.251 5.299 4.286 1.00 96.44 99 MET A C 1
ATOM 762 O O . MET A 1 99 ? 4.668 6.317 4.647 1.00 96.44 99 MET A O 1
ATOM 766 N N . ALA A 1 100 ? 6.564 5.295 4.060 1.00 93.25 100 ALA A N 1
ATOM 767 C CA . ALA A 1 100 ? 7.391 6.459 4.354 1.00 93.25 100 ALA A CA 1
ATOM 768 C C . ALA A 1 100 ? 7.075 7.630 3.401 1.00 93.25 100 ALA A C 1
ATOM 770 O O . ALA A 1 100 ? 7.251 7.507 2.187 1.00 93.25 100 ALA A O 1
ATOM 771 N N . HIS A 1 101 ? 6.628 8.760 3.963 1.00 87.44 101 HIS A N 1
ATOM 772 C CA . HIS A 1 101 ? 6.355 10.013 3.237 1.00 87.44 101 HIS A CA 1
ATOM 773 C C . HIS A 1 101 ? 7.616 10.663 2.661 1.00 87.44 101 HIS A C 1
ATOM 775 O O . HIS A 1 101 ? 7.556 11.386 1.670 1.00 87.44 101 HIS A O 1
ATOM 781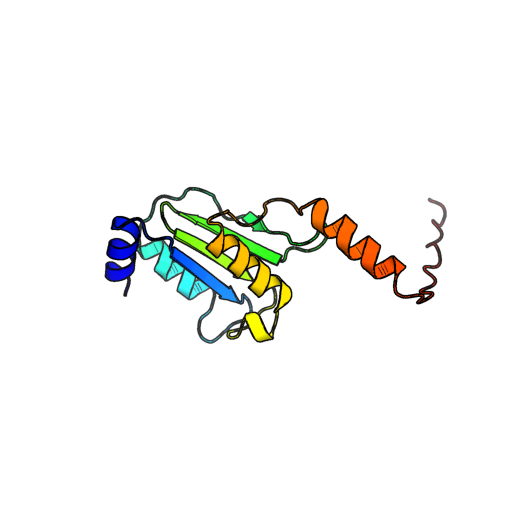 N N . GLU A 1 102 ? 8.755 10.381 3.279 1.00 78.50 102 GLU A N 1
ATOM 782 C CA . GLU A 1 102 ? 10.078 10.814 2.863 1.00 78.50 102 GLU A CA 1
ATOM 783 C C . GLU A 1 102 ? 10.998 9.602 2.917 1.00 78.50 102 GLU A C 1
ATOM 785 O O . GLU A 1 102 ? 10.782 8.667 3.694 1.00 78.50 102 GLU A O 1
ATOM 790 N N . ALA A 1 103 ? 12.030 9.590 2.084 1.00 63.28 103 ALA A N 1
ATOM 791 C CA . ALA A 1 103 ? 12.976 8.497 2.129 1.00 63.28 103 ALA A CA 1
ATOM 792 C C . ALA A 1 103 ? 13.736 8.495 3.454 1.00 63.28 103 ALA A C 1
ATOM 794 O O . ALA A 1 103 ? 14.278 9.512 3.886 1.00 63.28 103 ALA A O 1
ATOM 795 N N . SER A 1 104 ? 13.813 7.323 4.077 1.00 57.78 104 SER A N 1
ATOM 796 C CA . SER A 1 104 ? 14.612 7.160 5.282 1.00 57.78 104 SER A CA 1
ATOM 797 C C . SER A 1 104 ? 16.086 7.415 4.961 1.00 57.78 104 SER A C 1
ATOM 799 O O . SER A 1 104 ? 16.677 6.735 4.117 1.00 57.78 104 SER A O 1
ATOM 801 N N . SER A 1 105 ? 16.702 8.351 5.685 1.00 54.22 105 SER A N 1
ATOM 802 C CA . SER A 1 105 ? 18.149 8.617 5.654 1.00 54.22 105 SER A CA 1
ATOM 803 C C . SER A 1 105 ? 18.995 7.367 5.945 1.00 54.22 105 SER A C 1
ATOM 805 O O . SER A 1 105 ? 20.165 7.300 5.571 1.00 54.22 105 SER A O 1
ATOM 807 N N . PHE A 1 106 ? 18.391 6.342 6.555 1.00 49.50 106 PHE A N 1
ATOM 808 C CA . PHE A 1 106 ? 19.030 5.083 6.927 1.00 49.50 106 PHE A CA 1
ATOM 809 C C . PHE A 1 106 ? 19.322 4.159 5.729 1.00 49.50 106 PHE A C 1
ATOM 811 O O . PHE A 1 106 ? 20.331 3.451 5.717 1.00 49.50 106 PHE A O 1
ATOM 818 N N . ALA A 1 107 ? 18.482 4.174 4.685 1.00 48.47 107 ALA A N 1
ATOM 819 C CA . ALA A 1 107 ? 18.682 3.329 3.502 1.00 48.47 107 ALA A CA 1
ATOM 820 C C . ALA A 1 107 ? 19.858 3.819 2.639 1.00 48.47 107 ALA A C 1
ATOM 822 O O . ALA A 1 107 ? 20.616 3.009 2.105 1.00 48.47 107 ALA A O 1
ATOM 823 N N . PHE A 1 108 ? 20.057 5.140 2.575 1.00 46.00 108 PHE A N 1
ATOM 824 C CA . PHE A 1 108 ? 21.165 5.760 1.847 1.00 46.00 108 PHE A CA 1
ATOM 825 C C . PHE A 1 108 ? 22.526 5.322 2.409 1.00 46.00 108 PHE A C 1
ATOM 827 O O . PHE A 1 108 ? 23.376 4.856 1.659 1.00 46.00 108 PHE A O 1
ATOM 834 N N . ALA A 1 109 ? 22.689 5.339 3.736 1.00 45.59 109 ALA A N 1
ATOM 835 C CA . ALA A 1 109 ? 23.936 4.933 4.391 1.00 45.59 109 ALA A CA 1
ATOM 836 C C . ALA A 1 109 ? 24.282 3.445 4.191 1.00 45.59 109 ALA A C 1
ATOM 838 O O . ALA A 1 109 ? 25.452 3.070 4.211 1.00 45.59 109 ALA A O 1
ATOM 839 N N . THR A 1 110 ? 23.276 2.585 3.999 1.00 47.69 110 THR A N 1
ATOM 840 C CA . THR A 1 110 ? 23.494 1.140 3.821 1.00 47.69 110 THR A CA 1
ATOM 841 C C . THR A 1 110 ? 23.865 0.797 2.374 1.00 47.69 110 THR A C 1
ATOM 843 O O . THR A 1 110 ? 24.729 -0.050 2.155 1.00 47.69 110 THR A O 1
ATOM 846 N N . LEU A 1 111 ? 23.266 1.483 1.392 1.00 51.25 111 LEU A N 1
ATOM 847 C CA . LEU A 1 111 ? 23.626 1.349 -0.026 1.00 51.25 111 LEU A CA 1
ATOM 848 C C . LEU A 1 111 ? 25.011 1.932 -0.328 1.00 51.25 111 LEU A C 1
ATOM 850 O O . LEU A 1 111 ? 25.771 1.311 -1.064 1.00 51.25 111 LEU A O 1
ATOM 854 N N . ASP A 1 112 ? 25.374 3.050 0.301 1.00 50.72 112 ASP A N 1
ATOM 855 C CA . ASP A 1 112 ? 26.716 3.642 0.192 1.00 50.72 112 ASP A CA 1
ATOM 856 C C . ASP A 1 112 ? 27.795 2.690 0.749 1.00 50.72 112 ASP A C 1
ATOM 858 O O . ASP A 1 112 ? 28.870 2.504 0.178 1.00 50.72 112 ASP A O 1
ATOM 862 N N . ARG A 1 113 ? 27.463 1.952 1.819 1.00 46.38 113 ARG A N 1
ATOM 863 C CA . ARG A 1 113 ? 28.339 0.914 2.385 1.00 46.38 113 ARG A CA 1
ATOM 864 C C . ARG A 1 113 ? 28.522 -0.301 1.477 1.00 46.38 113 ARG A C 1
ATOM 866 O O . ARG A 1 113 ? 29.571 -0.930 1.547 1.00 46.38 113 ARG A O 1
ATOM 873 N N . LEU A 1 114 ? 27.526 -0.641 0.657 1.00 43.56 114 LEU A N 1
ATOM 874 C CA . LEU A 1 114 ? 27.627 -1.725 -0.326 1.00 43.56 114 LEU A CA 1
ATOM 875 C C . LEU A 1 114 ? 28.362 -1.267 -1.593 1.00 43.56 114 LEU A C 1
ATOM 877 O O . LEU A 1 114 ? 29.159 -2.030 -2.133 1.00 43.56 114 LEU A O 1
ATOM 881 N N . ALA A 1 115 ? 28.189 -0.007 -2.001 1.00 48.84 115 ALA A N 1
ATOM 882 C CA . ALA A 1 115 ? 28.945 0.596 -3.100 1.00 48.84 115 ALA A CA 1
ATOM 883 C C . ALA A 1 115 ? 30.452 0.709 -2.794 1.00 48.84 115 ALA A C 1
ATOM 885 O O . ALA A 1 115 ? 31.271 0.643 -3.703 1.00 48.84 115 ALA A O 1
ATOM 886 N N . HIS A 1 116 ? 30.840 0.806 -1.518 1.00 40.12 116 HIS A N 1
ATOM 887 C CA . HIS A 1 116 ? 32.246 0.758 -1.104 1.00 40.12 116 HIS A CA 1
ATOM 888 C C . HIS A 1 116 ? 32.862 -0.653 -1.050 1.00 40.12 116 HIS A C 1
ATOM 890 O O . HIS A 1 116 ? 34.081 -0.765 -0.912 1.00 40.12 116 HIS A O 1
ATOM 896 N N . VAL A 1 117 ? 32.064 -1.725 -1.148 1.00 50.31 117 VAL A N 1
ATOM 897 C CA . VAL A 1 117 ? 32.564 -3.116 -1.146 1.00 50.31 117 VAL A CA 1
ATOM 898 C C . VAL A 1 117 ? 32.824 -3.631 -2.565 1.00 50.31 117 VAL A C 1
ATOM 900 O O . VAL A 1 117 ? 33.685 -4.491 -2.751 1.00 50.31 117 VAL A O 1
ATOM 903 N N . GLU A 1 118 ? 32.177 -3.067 -3.585 1.00 40.59 118 GLU A N 1
ATOM 904 C CA . GLU A 1 118 ? 32.485 -3.381 -4.979 1.00 40.59 118 GLU A CA 1
ATOM 905 C C . GLU A 1 118 ? 33.382 -2.306 -5.590 1.00 40.59 118 GLU A C 1
ATOM 907 O O . GLU A 1 118 ? 32.961 -1.223 -5.986 1.00 40.59 118 GLU A O 1
ATOM 912 N N . ASN A 1 119 ? 34.664 -2.651 -5.678 1.00 41.19 119 ASN A N 1
ATOM 913 C CA . ASN A 1 119 ? 35.664 -1.989 -6.499 1.00 41.19 119 ASN A CA 1
ATOM 914 C C . ASN A 1 119 ? 35.262 -2.074 -7.987 1.00 41.19 119 ASN A C 1
ATOM 916 O O . ASN A 1 119 ? 35.781 -2.900 -8.736 1.00 41.19 119 ASN A O 1
ATOM 920 N N . ALA A 1 120 ? 34.310 -1.245 -8.406 1.00 38.03 120 ALA A N 1
ATOM 921 C CA . ALA A 1 120 ? 33.963 -1.018 -9.798 1.00 38.03 120 ALA A CA 1
ATOM 922 C C . ALA A 1 120 ? 34.124 0.475 -10.085 1.00 38.03 120 ALA A C 1
ATOM 924 O O . ALA A 1 120 ? 33.291 1.313 -9.746 1.00 38.03 120 ALA A O 1
ATOM 925 N N . SER A 1 121 ? 35.247 0.800 -10.709 1.00 42.72 121 SER A N 1
ATOM 926 C CA . SER A 1 121 ? 35.548 2.085 -11.318 1.00 42.72 121 SER A CA 1
ATOM 927 C C . SER A 1 121 ? 34.511 2.430 -12.395 1.00 42.72 121 SER A C 1
ATOM 929 O O . SER A 1 121 ? 34.715 2.186 -13.582 1.00 42.72 121 SER A O 1
ATOM 931 N N . VAL A 1 122 ? 33.402 3.049 -11.991 1.00 38.56 122 VAL A N 1
ATOM 932 C CA . VAL A 1 122 ? 32.563 3.834 -12.900 1.00 38.56 122 VAL A CA 1
ATOM 933 C C . VAL A 1 122 ? 33.050 5.272 -12.820 1.00 38.56 122 VAL A C 1
ATOM 935 O O . VAL A 1 122 ? 32.750 6.019 -11.892 1.00 38.56 122 VAL A O 1
ATOM 938 N N . ILE A 1 123 ? 33.870 5.632 -13.802 1.00 38.09 123 ILE A N 1
ATOM 939 C CA . ILE A 1 123 ? 34.327 6.993 -14.055 1.00 38.09 123 ILE A CA 1
ATOM 940 C C . ILE A 1 123 ? 33.084 7.841 -14.361 1.00 38.09 123 ILE A C 1
ATOM 942 O O . ILE A 1 123 ? 32.586 7.843 -15.485 1.00 38.09 123 ILE A O 1
ATOM 946 N N . LEU A 1 124 ? 32.573 8.568 -13.368 1.00 39.09 124 LEU A N 1
ATOM 947 C CA . LEU A 1 124 ? 31.737 9.735 -13.625 1.00 39.09 124 LEU A CA 1
ATOM 948 C C . LEU A 1 124 ? 32.676 10.870 -14.036 1.00 39.09 124 LEU A C 1
ATOM 950 O O . LEU A 1 124 ? 33.292 11.522 -13.194 1.00 39.09 124 LEU A O 1
ATOM 954 N N . LEU A 1 125 ? 32.816 11.077 -15.347 1.00 34.75 125 LEU A N 1
ATOM 955 C CA . LEU A 1 125 ? 33.383 12.316 -15.872 1.00 34.75 125 LEU A CA 1
ATOM 956 C C . LEU A 1 125 ? 32.524 13.489 -15.362 1.00 34.75 125 LEU A C 1
ATOM 958 O O . LEU A 1 125 ? 31.296 13.424 -15.479 1.00 34.75 125 LEU A O 1
ATOM 962 N N . PRO A 1 126 ? 33.119 14.558 -14.805 1.00 32.84 126 PRO A N 1
ATOM 963 C CA . PRO A 1 126 ? 32.360 15.743 -14.449 1.00 32.84 126 PRO A CA 1
ATOM 964 C C . PRO A 1 126 ? 31.816 16.381 -15.730 1.00 32.84 126 PRO A C 1
ATOM 966 O O . PRO A 1 126 ? 32.573 16.702 -16.642 1.00 32.84 126 PRO A O 1
ATOM 969 N N . SER A 1 127 ? 30.499 16.577 -15.790 1.00 40.66 127 SER A N 1
ATOM 970 C CA . SER A 1 127 ? 29.864 17.445 -16.781 1.00 40.66 127 SER A CA 1
ATOM 971 C C . SER A 1 127 ? 30.435 18.854 -16.622 1.00 40.66 127 SER A C 1
ATOM 973 O O . SER A 1 127 ? 30.135 19.537 -15.640 1.00 40.66 127 SER A O 1
ATOM 975 N N . GLU A 1 128 ? 31.249 19.293 -17.580 1.00 37.97 128 GLU A N 1
ATOM 976 C CA . GLU A 1 128 ? 31.691 20.680 -17.668 1.00 37.97 128 GLU A CA 1
ATOM 977 C C . GLU A 1 128 ? 30.466 21.597 -17.775 1.00 37.97 128 GLU A C 1
ATOM 979 O O . GLU A 1 128 ? 29.617 21.456 -18.657 1.00 37.97 128 GLU A O 1
ATOM 984 N N . LYS A 1 129 ? 30.358 22.548 -16.843 1.00 41.16 129 LYS A N 1
ATOM 985 C CA . LYS A 1 129 ? 29.495 23.715 -17.007 1.00 41.16 129 LYS A CA 1
ATOM 986 C C . LYS A 1 129 ? 30.116 24.585 -18.100 1.00 41.16 129 LYS A C 1
ATOM 988 O O . LYS A 1 129 ? 31.106 25.265 -17.848 1.00 41.16 129 LYS A O 1
ATOM 993 N N . GLY A 1 130 ? 29.538 24.556 -19.298 1.00 39.22 130 GLY A N 1
ATOM 994 C CA . GLY A 1 130 ? 29.810 25.559 -20.329 1.00 39.22 130 GLY A CA 1
ATOM 995 C C . GLY A 1 130 ? 29.372 26.959 -19.867 1.00 39.22 130 GLY A C 1
ATOM 996 O O . GLY A 1 130 ? 28.466 27.068 -19.033 1.00 39.22 130 GLY A O 1
ATOM 997 N N . PRO A 1 131 ? 30.015 28.034 -20.358 1.00 40.47 131 PRO A N 1
ATOM 998 C CA . PRO A 1 131 ? 29.739 29.386 -19.901 1.00 40.47 131 PRO A CA 1
ATOM 999 C C . PRO A 1 131 ? 28.383 29.872 -20.414 1.00 40.47 131 PRO A C 1
ATOM 1001 O O . PRO A 1 131 ? 27.988 29.616 -21.550 1.00 40.47 131 PRO A O 1
ATOM 1004 N N . SER A 1 132 ? 27.693 30.606 -19.549 1.00 44.50 132 SER A N 1
ATOM 1005 C CA . SER A 1 132 ? 26.534 31.424 -19.879 1.00 44.50 132 SER A CA 1
ATOM 1006 C C . SER A 1 132 ? 26.912 32.525 -20.873 1.00 44.50 132 SER A C 1
ATOM 1008 O O . SER A 1 132 ? 27.760 33.361 -20.550 1.00 44.50 132 SER A O 1
ATOM 1010 N N . TYR A 1 133 ? 26.233 32.542 -22.018 1.00 45.66 133 TYR A N 1
ATOM 1011 C CA . TYR A 1 133 ? 25.997 33.726 -22.844 1.00 45.66 133 TYR A CA 1
ATOM 1012 C C . TYR A 1 133 ? 24.492 33.885 -23.033 1.00 45.66 133 TYR A C 1
ATOM 1014 O O . TYR A 1 133 ? 23.825 32.844 -23.234 1.00 45.66 133 TYR A O 1
#

pLDDT: mean 83.84, std 22.16, range [32.84, 98.44]

Foldseek 3Di:
DLVVLVVCLVVVHAAEAEFECPAPVCHPVNVVVSVVVNVFAWDAPKAFFDQAQPDGQFIWTDGNRYIYTYGYPAYGPRCVRPVPSVVQSVVCSVVVHDGHRGHPPVSVVVVVVVVVVDPDPPDPDDDDDDDDD